Protein AF-A0A946MP27-F1 (afdb_monomer_lite)

Foldseek 3Di:
DDDDDDPVVVVVVVVLVVLQPAAEEEEAAQQPDCPDCVSQDCDADVVSVVVVVVSVVVNRDHYHYYYCSNVVHHDVVVVVVVVVDDHPYYHYDDDPVCVVVSVVD

Secondary structure (DSSP, 8-state):
------HHHHHHHHHHHHHHH-EEEEEEPPPSS--SGGGS-SS--HHHHH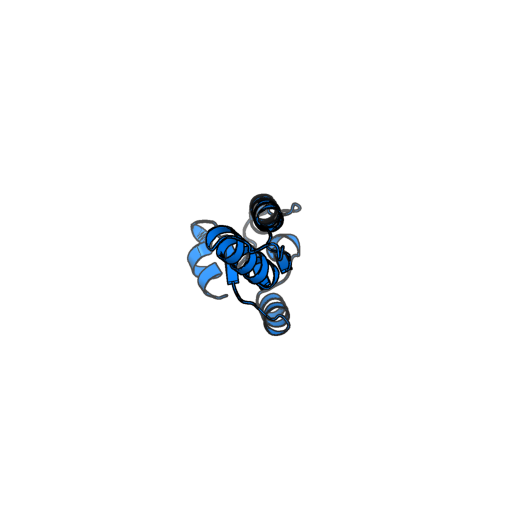HHHHHHHTT--EEEEEEHHHHT--HHHHHHHHTTS--SEEEE---GGGHHHHTT-

Radius of gyration: 18.0 Å; chains: 1; bounding box: 47×26×55 Å

Sequence (105 aa):
MPNVKSRYEYHSLIVERQNSYMNVVLINPPPHHVLEIHDRPEYPHLGLAYIAAYLRESGIKNISVIDAKFEGVGLAVLEKRLSKQKIDVIGITAMTHEVSQAQKI

Structure (mmCIF, N/CA/C/O backbone):
data_AF-A0A946MP27-F1
#
_entry.id   AF-A0A946MP27-F1
#
loop_
_atom_site.group_PDB
_atom_site.id
_atom_site.type_symbol
_atom_site.label_atom_id
_atom_site.label_alt_id
_atom_site.label_comp_id
_atom_site.label_asym_id
_atom_site.label_entity_id
_atom_site.label_seq_id
_atom_site.pdbx_PDB_ins_code
_atom_site.Cartn_x
_atom_site.Cartn_y
_atom_site.Cartn_z
_atom_site.occupancy
_atom_site.B_iso_or_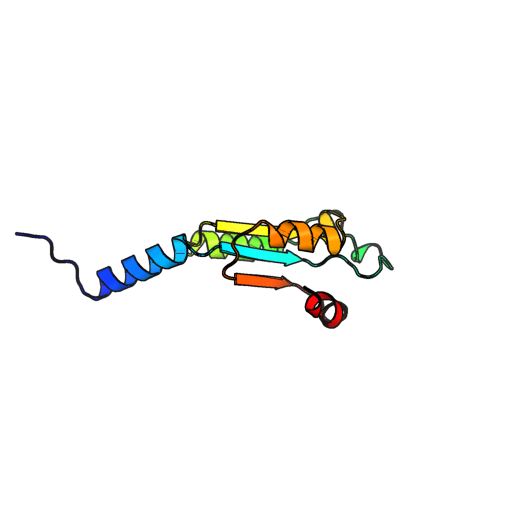equiv
_atom_site.auth_seq_id
_atom_site.auth_comp_id
_atom_site.auth_asym_id
_atom_site.auth_atom_id
_atom_site.pdbx_PDB_model_num
ATOM 1 N N . MET A 1 1 ? -28.629 5.523 38.212 1.00 47.44 1 MET A N 1
ATOM 2 C CA . MET A 1 1 ? -29.259 5.814 36.903 1.00 47.44 1 MET A CA 1
ATOM 3 C C . MET A 1 1 ? -28.414 5.147 35.830 1.00 47.44 1 MET A C 1
ATOM 5 O O . MET A 1 1 ? -27.200 5.315 35.901 1.00 47.44 1 MET A O 1
ATOM 9 N N . PRO A 1 2 ? -28.972 4.341 34.910 1.00 58.53 2 PRO A N 1
ATOM 10 C CA . PRO A 1 2 ? -28.171 3.766 33.836 1.00 58.53 2 PRO A CA 1
ATOM 11 C C . PRO A 1 2 ? -27.711 4.886 32.894 1.00 58.53 2 PRO A C 1
ATOM 13 O O . PRO A 1 2 ? -28.494 5.755 32.518 1.00 58.53 2 PRO A O 1
ATOM 16 N N . ASN A 1 3 ? -26.423 4.879 32.564 1.00 63.62 3 ASN A N 1
ATOM 17 C CA . ASN A 1 3 ? -25.793 5.859 31.688 1.00 63.62 3 ASN A CA 1
ATOM 18 C C . ASN A 1 3 ? -26.199 5.562 30.231 1.00 63.62 3 ASN A C 1
ATOM 20 O O . ASN A 1 3 ? -25.598 4.705 29.581 1.00 63.62 3 ASN A O 1
ATOM 24 N N . VAL A 1 4 ? -27.279 6.186 29.751 1.00 71.69 4 VAL A N 1
ATOM 25 C CA . VAL A 1 4 ? -27.774 6.007 28.377 1.00 71.69 4 VAL A CA 1
ATOM 26 C C . VAL A 1 4 ? -26.966 6.914 27.453 1.00 71.69 4 VAL A C 1
ATOM 28 O O . VAL A 1 4 ? -27.129 8.131 27.480 1.00 71.69 4 VAL A O 1
ATOM 31 N N . LYS A 1 5 ? -26.084 6.314 26.647 1.00 75.69 5 LYS A N 1
ATOM 32 C CA . LYS A 1 5 ? -25.311 7.038 25.630 1.00 75.69 5 LYS A CA 1
ATOM 33 C C . LYS A 1 5 ? -26.229 7.626 24.557 1.00 75.69 5 LYS A C 1
ATOM 35 O O . LYS A 1 5 ? -27.269 7.054 24.225 1.00 75.69 5 LYS A O 1
ATOM 40 N N . SER A 1 6 ? -25.847 8.766 23.994 1.00 85.44 6 SER A N 1
ATOM 41 C CA . SER A 1 6 ? -26.612 9.412 22.926 1.00 85.44 6 SER A CA 1
ATOM 42 C C . SER A 1 6 ? -26.508 8.637 21.605 1.00 85.44 6 SER A C 1
ATOM 44 O O . SER A 1 6 ? -25.553 7.898 21.360 1.00 85.44 6 SER A O 1
ATOM 46 N N . ARG A 1 7 ? -27.466 8.846 20.693 1.00 77.38 7 ARG A N 1
ATOM 47 C CA . ARG A 1 7 ? -27.443 8.256 19.341 1.00 77.38 7 ARG A CA 1
ATOM 48 C C . ARG A 1 7 ? -26.149 8.575 18.573 1.00 77.38 7 ARG A C 1
ATOM 50 O O . ARG A 1 7 ? -25.679 7.727 17.819 1.00 77.38 7 ARG A O 1
ATOM 57 N N . TYR A 1 8 ? -25.576 9.762 18.779 1.00 76.06 8 TYR A N 1
ATOM 58 C CA . TYR A 1 8 ? -24.306 10.164 18.170 1.00 76.06 8 TYR A CA 1
ATOM 59 C C . TYR A 1 8 ? -23.134 9.348 18.711 1.00 76.06 8 TYR A C 1
ATOM 61 O O . TYR A 1 8 ? -22.345 8.831 17.930 1.00 76.06 8 TYR A O 1
ATOM 69 N N . GLU A 1 9 ? -23.068 9.147 20.028 1.00 79.25 9 GLU A N 1
ATOM 70 C CA . GLU A 1 9 ? -22.026 8.317 20.640 1.00 79.25 9 GLU A CA 1
ATOM 71 C C . GLU A 1 9 ? -22.101 6.865 20.159 1.00 79.25 9 GLU A C 1
ATOM 73 O O . GLU A 1 9 ? -21.071 6.255 19.883 1.00 79.25 9 GLU A O 1
ATOM 78 N N . TYR A 1 10 ? -23.306 6.306 20.000 1.00 77.31 10 TYR A N 1
ATOM 79 C CA . TYR A 1 10 ? -23.464 4.970 19.421 1.00 77.31 10 TYR A CA 1
ATOM 80 C C . TYR A 1 10 ? -22.991 4.900 17.967 1.00 77.31 10 TYR A C 1
ATOM 82 O O . TYR A 1 10 ? -22.332 3.931 17.597 1.00 77.31 10 TYR A O 1
ATOM 90 N N . HIS A 1 11 ? -23.305 5.906 17.148 1.00 72.44 11 HIS A N 1
ATOM 91 C CA . HIS A 1 11 ? -22.853 5.948 15.759 1.00 72.44 11 HIS A CA 1
ATOM 92 C C . HIS A 1 11 ? -21.323 6.011 15.668 1.00 72.44 11 HIS A C 1
ATOM 94 O O . HIS A 1 11 ? -20.735 5.193 14.963 1.00 72.44 11 HIS A O 1
ATOM 100 N N . SER A 1 12 ? -20.677 6.886 16.447 1.00 73.12 12 SER A N 1
ATOM 101 C CA . SER A 1 12 ? -19.212 6.977 16.502 1.00 73.12 12 SER A CA 1
ATOM 102 C C . SER A 1 12 ? -18.572 5.658 16.938 1.00 73.12 12 SER A C 1
ATOM 104 O O . SER A 1 12 ? -17.659 5.179 16.275 1.00 73.12 12 SER A O 1
ATOM 106 N N . LEU A 1 13 ? -19.110 4.997 17.970 1.00 73.19 13 LEU A N 1
ATOM 107 C CA . LEU A 1 13 ? -18.610 3.695 18.432 1.00 73.19 13 LEU A CA 1
ATOM 108 C C . LEU A 1 13 ? -18.761 2.582 17.383 1.00 73.19 13 LEU A C 1
ATOM 110 O O . LEU A 1 13 ? -17.923 1.683 17.315 1.00 73.19 13 LEU A O 1
ATOM 114 N N . ILE A 1 14 ? -19.832 2.601 16.582 1.00 71.69 14 ILE A N 1
ATOM 115 C CA . ILE A 1 14 ? -20.033 1.633 15.494 1.00 71.69 14 ILE A CA 1
ATOM 116 C C . ILE A 1 14 ? -19.018 1.878 14.376 1.00 71.69 14 ILE A C 1
ATOM 118 O O . ILE A 1 14 ? -18.414 0.917 13.905 1.00 71.69 14 ILE A O 1
ATOM 122 N N . VAL A 1 15 ? -18.804 3.135 13.981 1.00 69.12 15 VAL A N 1
ATOM 123 C CA . VAL A 1 15 ? -17.826 3.510 12.948 1.00 69.12 15 VAL A CA 1
ATOM 124 C C . VAL A 1 15 ? -16.404 3.175 13.399 1.00 69.12 15 VAL A C 1
ATOM 126 O O . VAL A 1 15 ? -15.676 2.512 12.666 1.00 69.12 15 VAL A O 1
ATOM 129 N N . GLU A 1 16 ? -16.029 3.519 14.632 1.00 68.81 16 GLU A N 1
ATOM 130 C CA . GLU A 1 16 ? -14.739 3.142 15.225 1.00 68.81 16 GLU A CA 1
ATOM 131 C C . GLU A 1 16 ? -14.546 1.621 15.248 1.00 68.81 16 GLU A C 1
ATOM 133 O O . GLU A 1 16 ? -13.482 1.113 14.882 1.00 68.81 16 GLU A O 1
ATOM 138 N N . ARG A 1 17 ? -15.587 0.867 15.633 1.00 64.94 17 ARG A N 1
ATOM 139 C CA . ARG A 1 17 ? -15.542 -0.598 15.583 1.00 64.94 17 ARG A CA 1
ATOM 140 C C . ARG A 1 17 ? -15.362 -1.101 14.158 1.00 64.94 17 ARG A C 1
ATOM 142 O O . ARG A 1 17 ? -14.499 -1.949 13.958 1.00 64.94 17 ARG A O 1
ATOM 149 N N . GLN A 1 18 ? -16.120 -0.604 13.182 1.00 62.53 18 GLN A N 1
ATOM 150 C CA . GLN A 1 18 ? -15.995 -1.047 11.789 1.00 62.53 18 GLN A CA 1
ATOM 151 C C . GLN A 1 18 ? -14.620 -0.725 11.198 1.00 62.53 18 GLN A C 1
ATOM 153 O O . GLN A 1 18 ? -14.011 -1.606 10.590 1.00 62.53 18 GLN A O 1
ATOM 158 N N . ASN A 1 19 ? -14.079 0.465 11.467 1.00 63.88 19 ASN A N 1
ATOM 159 C CA . ASN A 1 19 ? -12.721 0.838 11.067 1.00 63.88 19 ASN A CA 1
ATOM 160 C C . ASN A 1 19 ? -11.671 -0.116 11.648 1.00 63.88 19 ASN A C 1
ATOM 162 O O . ASN A 1 19 ? -10.719 -0.475 10.959 1.00 63.88 19 ASN A O 1
ATOM 166 N N . SER A 1 20 ? -11.871 -0.608 12.876 1.00 67.12 20 SER A N 1
ATOM 167 C CA . SER A 1 20 ? -10.938 -1.552 13.502 1.00 67.12 20 SER A CA 1
ATOM 168 C C . SER A 1 20 ? -10.879 -2.935 12.833 1.00 67.12 20 SER A C 1
ATOM 170 O O . SER A 1 20 ? -9.888 -3.640 13.025 1.00 67.12 20 SER A O 1
ATOM 172 N N . TYR A 1 21 ? -11.900 -3.323 12.055 1.00 80.62 21 TYR A N 1
ATOM 173 C CA . TYR A 1 21 ? -11.989 -4.640 11.407 1.00 80.62 21 TYR A CA 1
ATOM 174 C C . TYR A 1 21 ? -11.614 -4.645 9.919 1.00 80.62 21 TYR A C 1
ATOM 176 O O . TYR A 1 21 ? -11.469 -5.734 9.357 1.00 80.62 21 TYR A O 1
ATOM 184 N N . MET A 1 22 ? -11.461 -3.476 9.287 1.00 91.00 22 MET A N 1
ATOM 185 C CA . MET A 1 22 ? -11.060 -3.381 7.882 1.00 91.00 22 MET A CA 1
ATOM 186 C C . MET A 1 22 ? -9.606 -3.808 7.687 1.00 91.00 22 MET A C 1
ATOM 188 O O . MET A 1 22 ? -8.704 -3.319 8.367 1.00 91.00 22 MET A O 1
ATOM 192 N N . ASN A 1 23 ? -9.393 -4.695 6.718 1.00 94.75 23 ASN A N 1
ATOM 193 C CA . ASN A 1 23 ? -8.089 -5.181 6.294 1.00 94.75 23 ASN A CA 1
ATOM 194 C C . ASN A 1 23 ? -7.698 -4.464 5.000 1.00 94.75 23 ASN A C 1
ATOM 196 O O . ASN A 1 23 ? -8.266 -4.717 3.934 1.00 94.75 23 ASN A O 1
ATOM 200 N N . VAL A 1 24 ? -6.746 -3.544 5.115 1.00 97.38 24 VAL A N 1
ATOM 201 C CA . VAL A 1 24 ? -6.288 -2.686 4.021 1.00 97.38 24 VAL A CA 1
ATOM 202 C C . VAL A 1 24 ? -4.917 -3.150 3.550 1.00 97.38 24 VAL A C 1
ATOM 204 O O . VAL A 1 24 ? -4.019 -3.377 4.363 1.00 9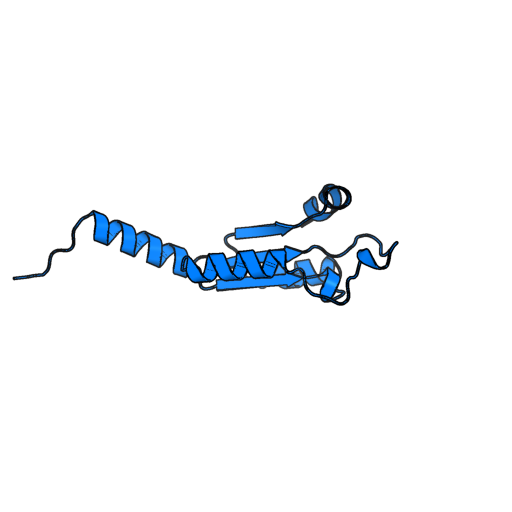7.38 24 VAL A O 1
ATOM 207 N N . VAL A 1 25 ? -4.730 -3.236 2.236 1.00 97.94 25 VAL A N 1
ATOM 208 C CA . VAL A 1 25 ? -3.421 -3.482 1.623 1.00 97.94 25 VAL A CA 1
ATOM 209 C C . VAL A 1 25 ? -3.070 -2.317 0.709 1.00 97.94 25 VAL A C 1
ATOM 211 O O . VAL A 1 25 ? -3.843 -1.967 -0.178 1.00 97.94 25 VAL A O 1
ATOM 214 N N . LEU A 1 26 ? -1.908 -1.706 0.927 1.00 98.31 26 LEU A N 1
ATOM 215 C CA . LEU A 1 26 ? -1.371 -0.630 0.095 1.00 98.31 26 LEU A CA 1
ATOM 216 C C . LEU A 1 26 ? -0.179 -1.151 -0.710 1.00 98.31 26 LEU A C 1
ATOM 218 O O . LEU A 1 26 ? 0.734 -1.740 -0.133 1.00 98.31 26 LEU A O 1
ATOM 222 N N . ILE A 1 27 ? -0.181 -0.946 -2.025 1.00 97.69 27 ILE A N 1
AT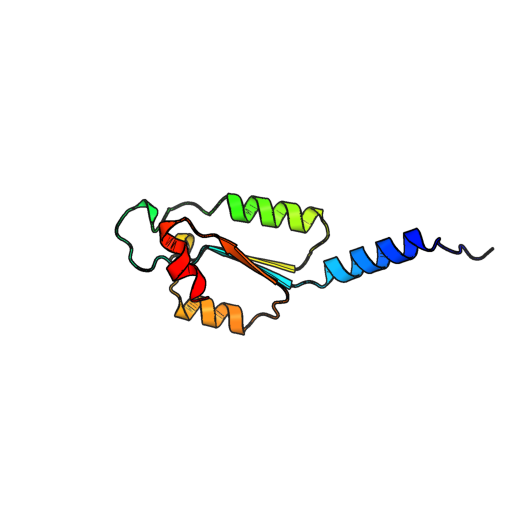OM 223 C CA . ILE A 1 27 ? 0.732 -1.624 -2.949 1.00 97.69 27 ILE A CA 1
ATOM 224 C C . ILE A 1 27 ? 1.446 -0.614 -3.846 1.00 97.69 27 ILE A C 1
ATOM 226 O O . ILE A 1 27 ? 0.794 0.181 -4.521 1.00 97.69 27 ILE A O 1
ATOM 230 N N . ASN A 1 28 ? 2.776 -0.700 -3.900 1.00 95.94 28 ASN A N 1
ATOM 231 C CA . ASN A 1 28 ? 3.579 -0.216 -5.025 1.00 95.94 28 ASN A CA 1
ATOM 232 C C . ASN A 1 28 ? 3.872 -1.429 -5.926 1.00 95.94 28 ASN A C 1
ATOM 234 O O . ASN A 1 28 ? 4.604 -2.322 -5.487 1.00 95.94 28 ASN A O 1
ATOM 238 N N . PRO A 1 29 ? 3.261 -1.527 -7.121 1.00 94.62 29 PRO A N 1
ATOM 239 C CA . PRO A 1 29 ? 3.384 -2.677 -8.016 1.00 94.62 29 PRO A CA 1
ATOM 240 C C . PRO A 1 29 ? 4.835 -2.980 -8.409 1.00 94.62 29 PRO A C 1
ATOM 242 O O . PRO A 1 29 ? 5.654 -2.063 -8.436 1.00 94.62 29 PRO A O 1
ATOM 245 N N . PRO A 1 30 ? 5.170 -4.233 -8.774 1.00 91.31 30 PRO A N 1
ATOM 246 C CA . PRO A 1 30 ? 6.474 -4.535 -9.367 1.00 91.31 30 PRO A CA 1
ATOM 247 C C . PRO A 1 30 ? 6.689 -3.706 -10.639 1.00 91.31 30 PRO A C 1
ATOM 249 O O . PRO A 1 30 ? 5.701 -3.362 -11.279 1.00 91.31 30 PRO A O 1
ATOM 252 N N . PRO A 1 31 ? 7.923 -3.434 -11.081 1.00 82.50 31 PRO A N 1
ATOM 253 C CA . PRO A 1 31 ? 8.157 -2.856 -12.404 1.00 82.50 31 PRO A CA 1
ATOM 254 C C . PRO A 1 31 ? 7.945 -3.916 -13.504 1.00 82.50 31 PRO A C 1
ATOM 256 O O . PRO A 1 31 ? 8.243 -5.094 -13.297 1.00 82.50 31 PRO A O 1
ATOM 259 N N . HIS A 1 32 ? 7.410 -3.536 -14.673 1.00 72.38 32 HIS A N 1
ATOM 260 C CA . HIS A 1 32 ? 7.216 -4.474 -15.800 1.00 72.38 32 HIS A CA 1
ATOM 261 C C . HIS A 1 32 ? 8.554 -4.837 -16.450 1.00 72.38 32 HIS A C 1
ATOM 263 O O . HIS A 1 32 ? 8.799 -5.981 -16.829 1.00 72.38 32 HIS A O 1
ATOM 269 N N . HIS A 1 33 ? 9.417 -3.830 -16.554 1.00 67.50 33 HIS A N 1
ATOM 270 C CA . HIS A 1 33 ? 10.797 -3.903 -16.998 1.00 67.50 33 HIS A CA 1
ATOM 271 C C . HIS A 1 33 ? 11.601 -2.957 -16.106 1.00 67.50 33 HIS A C 1
ATOM 273 O O . HIS A 1 33 ? 11.105 -1.890 -15.763 1.00 67.50 33 HIS A O 1
ATOM 279 N N . VAL A 1 34 ? 12.816 -3.349 -15.726 1.00 62.06 34 VAL A N 1
ATOM 280 C CA . VAL A 1 34 ? 13.777 -2.422 -15.113 1.00 62.06 34 VAL A CA 1
ATOM 281 C C . VAL A 1 34 ? 14.576 -1.835 -16.267 1.00 62.06 34 VAL A C 1
ATOM 283 O O . VAL A 1 34 ? 15.491 -2.484 -16.774 1.00 62.06 34 VAL A O 1
ATOM 286 N N . LEU A 1 35 ? 14.152 -0.676 -16.755 1.00 61.12 35 LEU A N 1
ATOM 287 C CA . LEU A 1 35 ? 14.822 0.055 -17.828 1.00 61.12 35 LEU A CA 1
ATOM 288 C C . LEU A 1 35 ? 15.771 1.102 -17.244 1.00 61.12 35 LEU A C 1
ATOM 290 O O . LEU A 1 35 ? 16.842 1.339 -17.800 1.00 61.12 35 LEU A O 1
ATOM 294 N N . GLU A 1 36 ? 15.412 1.669 -16.094 1.00 60.34 36 GLU A N 1
ATOM 295 C CA . GLU A 1 36 ? 16.176 2.700 -15.406 1.00 60.34 36 GLU A CA 1
ATOM 296 C C . GLU A 1 36 ? 16.370 2.376 -13.920 1.00 60.34 36 GLU A C 1
ATOM 298 O O . GLU A 1 36 ? 15.618 1.619 -13.303 1.00 60.34 36 GLU A O 1
ATOM 303 N N . ILE A 1 37 ? 17.378 3.005 -13.306 1.00 61.16 37 ILE A N 1
ATOM 304 C CA . ILE A 1 37 ? 17.661 2.881 -11.864 1.00 61.16 37 ILE A CA 1
ATOM 305 C C . ILE A 1 37 ? 16.461 3.283 -10.988 1.00 61.16 37 ILE A C 1
ATOM 307 O O . ILE A 1 37 ? 16.347 2.853 -9.843 1.00 61.16 37 ILE A O 1
ATOM 311 N N . HIS A 1 38 ? 15.556 4.100 -11.529 1.00 65.44 38 HIS A N 1
ATOM 312 C CA . HIS A 1 38 ? 14.363 4.585 -10.844 1.00 65.44 38 HIS A CA 1
ATOM 313 C C . HIS A 1 38 ? 13.219 3.562 -10.807 1.00 65.44 38 HIS A C 1
ATOM 315 O O . HIS A 1 38 ? 12.330 3.695 -9.969 1.00 65.44 38 HIS A O 1
ATOM 321 N N . ASP A 1 39 ? 13.270 2.509 -11.628 1.00 63.97 39 ASP A N 1
ATOM 322 C CA . ASP A 1 39 ? 12.271 1.429 -11.623 1.00 63.97 39 ASP A CA 1
ATOM 323 C C . ASP A 1 39 ? 12.441 0.491 -10.418 1.00 63.97 39 ASP A C 1
ATOM 325 O O . ASP A 1 39 ? 11.540 -0.277 -10.068 1.00 63.97 39 ASP A O 1
ATOM 329 N N . ARG A 1 40 ? 13.606 0.557 -9.762 1.00 72.06 40 ARG A N 1
ATOM 330 C CA . ARG A 1 40 ? 13.938 -0.205 -8.559 1.00 72.06 40 ARG A CA 1
ATOM 331 C C . ARG A 1 40 ? 14.712 0.671 -7.566 1.00 72.06 40 ARG A C 1
ATOM 333 O O . ARG A 1 40 ? 15.916 0.481 -7.391 1.00 72.06 40 ARG A O 1
ATOM 340 N N . PRO A 1 41 ? 14.044 1.637 -6.917 1.00 78.44 41 PRO A N 1
ATOM 341 C CA . PRO A 1 41 ? 14.705 2.471 -5.929 1.00 78.44 41 PRO A CA 1
ATOM 342 C C . PRO A 1 41 ? 15.197 1.618 -4.751 1.00 78.44 41 PRO A C 1
ATOM 344 O O . PRO A 1 41 ? 14.497 0.723 -4.281 1.00 78.44 41 PRO A O 1
ATOM 347 N N . GLU A 1 42 ? 16.380 1.938 -4.223 1.00 83.94 42 GLU A N 1
ATOM 348 C CA . GLU A 1 42 ? 16.931 1.330 -2.996 1.00 83.94 42 GLU A CA 1
ATOM 349 C C . GLU A 1 42 ? 16.329 1.934 -1.714 1.00 83.94 42 GLU A C 1
ATOM 351 O O . GLU A 1 42 ? 16.886 1.823 -0.623 1.00 83.94 42 GLU A O 1
ATOM 356 N N . TYR A 1 43 ? 15.183 2.599 -1.833 1.00 89.44 43 TYR A N 1
ATOM 357 C CA . TYR A 1 43 ? 14.459 3.216 -0.734 1.00 89.44 43 TYR A CA 1
ATOM 358 C C . TYR A 1 43 ? 12.960 2.913 -0.849 1.00 89.44 43 TYR A C 1
ATOM 360 O O . TYR A 1 43 ? 12.438 2.784 -1.959 1.00 89.44 43 TYR A O 1
ATOM 368 N N . PRO A 1 44 ? 12.251 2.810 0.286 1.00 91.69 44 PRO A N 1
ATOM 369 C CA . PRO A 1 44 ? 10.825 2.523 0.293 1.00 91.69 44 PRO A CA 1
ATOM 370 C C . PRO A 1 44 ? 9.996 3.716 -0.198 1.00 91.69 44 PRO A C 1
ATOM 372 O O . PRO A 1 44 ? 10.380 4.882 -0.058 1.00 91.69 44 PRO A O 1
ATOM 375 N N . HIS A 1 45 ? 8.799 3.435 -0.704 1.00 93.62 45 HIS A N 1
ATOM 376 C CA . HIS A 1 45 ? 7.861 4.439 -1.186 1.00 93.62 45 HIS A CA 1
ATOM 377 C C . HIS A 1 45 ? 7.229 5.226 -0.025 1.00 93.62 45 HIS A C 1
ATOM 379 O O . HIS A 1 45 ? 6.188 4.858 0.527 1.00 93.62 45 HIS A O 1
ATOM 385 N N . LEU A 1 46 ? 7.826 6.372 0.313 1.00 95.12 46 LEU A N 1
ATOM 386 C CA . LEU A 1 46 ? 7.422 7.218 1.443 1.00 95.12 46 LEU A CA 1
ATOM 387 C C . LEU A 1 46 ? 5.926 7.585 1.434 1.00 95.12 46 LEU A C 1
ATOM 389 O O . LEU A 1 46 ? 5.288 7.582 2.484 1.00 95.12 46 LEU A O 1
ATOM 393 N N . GLY A 1 47 ? 5.331 7.817 0.259 1.00 95.94 47 GLY A N 1
ATOM 394 C CA . GLY A 1 47 ? 3.894 8.098 0.142 1.00 95.94 47 GLY A CA 1
ATOM 395 C C . GLY A 1 47 ? 2.995 6.984 0.702 1.00 95.94 47 GLY A C 1
ATOM 396 O O . GLY A 1 47 ? 1.976 7.278 1.325 1.00 95.94 47 GLY A O 1
ATOM 397 N N . LEU A 1 48 ? 3.399 5.712 0.573 1.00 96.94 48 LEU A N 1
ATOM 398 C CA . LEU A 1 48 ? 2.649 4.594 1.154 1.00 96.94 48 LEU A CA 1
ATOM 399 C C . LEU A 1 48 ? 2.752 4.602 2.680 1.00 96.94 48 LEU A C 1
ATOM 401 O O . LEU A 1 48 ? 1.766 4.327 3.362 1.00 96.94 48 LEU A O 1
ATOM 405 N N . ALA A 1 49 ? 3.921 4.959 3.221 1.00 96.25 49 ALA A N 1
ATOM 406 C CA . ALA A 1 49 ? 4.117 5.088 4.660 1.00 96.25 49 ALA A CA 1
ATOM 407 C C . ALA A 1 49 ? 3.255 6.213 5.254 1.00 96.25 49 ALA A C 1
ATOM 409 O O . ALA A 1 49 ? 2.645 6.006 6.302 1.00 96.25 49 ALA A O 1
ATOM 410 N N . TYR A 1 50 ? 3.141 7.357 4.567 1.00 98.00 50 TYR A N 1
ATOM 411 C CA . TYR A 1 50 ? 2.256 8.453 4.980 1.00 98.00 50 TYR A CA 1
ATOM 412 C C . TYR A 1 50 ? 0.789 8.020 5.034 1.00 98.00 50 TYR A C 1
ATOM 414 O O . TYR A 1 50 ? 0.134 8.225 6.056 1.00 98.00 50 TYR A O 1
ATOM 422 N N . ILE A 1 51 ? 0.279 7.373 3.980 1.00 97.81 51 ILE A N 1
ATOM 423 C CA . ILE A 1 51 ? -1.109 6.888 3.978 1.00 97.81 51 ILE A CA 1
ATOM 424 C C . ILE A 1 51 ? -1.312 5.830 5.064 1.00 97.81 51 ILE A C 1
ATOM 426 O O . ILE A 1 51 ? -2.278 5.912 5.818 1.00 97.81 51 ILE A O 1
ATOM 430 N N . ALA A 1 52 ? -0.391 4.876 5.216 1.00 97.25 52 ALA A N 1
ATOM 431 C CA . ALA A 1 52 ? -0.491 3.870 6.268 1.00 97.25 52 ALA A CA 1
ATOM 432 C C . ALA A 1 52 ? -0.515 4.497 7.673 1.00 97.25 52 ALA A C 1
ATOM 434 O O . ALA A 1 52 ? -1.306 4.072 8.512 1.00 97.25 52 ALA A O 1
ATOM 435 N N . ALA A 1 53 ? 0.323 5.502 7.942 1.00 96.69 53 ALA A N 1
ATOM 436 C CA . ALA A 1 53 ? 0.333 6.213 9.219 1.00 96.69 53 ALA A CA 1
ATOM 437 C C . ALA A 1 53 ? -0.998 6.934 9.475 1.00 96.69 53 ALA A C 1
ATOM 439 O O . ALA A 1 53 ? -1.589 6.758 10.539 1.00 96.69 53 ALA A O 1
ATOM 440 N N . TYR A 1 54 ? -1.510 7.654 8.475 1.00 96.69 54 TYR A N 1
ATOM 441 C CA . TYR A 1 54 ? -2.786 8.359 8.572 1.00 96.69 54 TYR A CA 1
ATOM 442 C C . TYR A 1 54 ? -3.974 7.410 8.810 1.00 96.69 54 TYR A C 1
ATOM 444 O O . TYR A 1 54 ? -4.820 7.664 9.668 1.00 96.69 54 TYR A O 1
ATOM 452 N N . LEU A 1 55 ? -4.033 6.279 8.097 1.00 94.50 55 LEU A N 1
ATOM 453 C CA . LEU A 1 55 ? -5.090 5.280 8.289 1.00 94.50 55 LEU A CA 1
ATOM 454 C C . LEU A 1 55 ? -5.027 4.643 9.687 1.00 94.50 55 LEU A C 1
ATOM 456 O O . LEU A 1 55 ? -6.075 4.399 10.289 1.00 94.50 55 LEU A O 1
ATOM 460 N N . ARG A 1 56 ? -3.819 4.423 10.228 1.00 93.25 56 ARG A N 1
ATOM 461 C CA . ARG A 1 56 ? -3.637 3.951 11.612 1.00 93.25 56 ARG A CA 1
ATOM 462 C C . ARG A 1 56 ? -4.158 4.957 12.626 1.00 93.25 56 ARG A C 1
ATOM 464 O O . ARG A 1 56 ? -4.892 4.569 13.531 1.00 93.25 56 ARG A O 1
ATOM 471 N N . GLU A 1 57 ? -3.808 6.231 12.465 1.00 92.31 57 GLU A N 1
ATOM 472 C CA . GLU A 1 57 ? -4.301 7.316 13.322 1.00 92.31 57 GLU A CA 1
ATOM 473 C C . GLU A 1 57 ? -5.832 7.446 13.245 1.00 92.31 57 GLU A C 1
ATOM 475 O O . GLU A 1 57 ? -6.493 7.661 14.257 1.00 92.31 57 GLU A O 1
ATOM 480 N N . SER A 1 58 ? -6.407 7.184 12.068 1.00 90.06 58 SER A N 1
ATOM 481 C CA . SER A 1 58 ? -7.857 7.175 11.818 1.00 90.06 58 SER A CA 1
ATOM 482 C C . SER A 1 58 ? -8.584 5.921 12.344 1.00 90.06 58 SER A C 1
ATOM 484 O O . SER A 1 58 ? -9.786 5.751 12.123 1.00 90.06 58 SER A O 1
ATOM 486 N N . GLY A 1 59 ? -7.874 5.020 13.033 1.00 88.94 59 GLY A N 1
ATOM 487 C CA . GLY A 1 59 ? -8.447 3.857 13.714 1.00 88.94 59 GLY A CA 1
ATOM 488 C C . GLY A 1 59 ? -8.448 2.547 12.920 1.00 88.94 59 GLY A C 1
ATOM 489 O O . GLY A 1 59 ? -8.932 1.537 13.441 1.00 88.94 59 GLY A O 1
ATOM 490 N N . ILE A 1 60 ? -7.888 2.512 11.706 1.00 92.88 60 ILE A N 1
ATOM 491 C CA . ILE A 1 60 ? -7.718 1.264 10.950 1.00 92.88 60 ILE A CA 1
ATOM 492 C C . ILE A 1 60 ? -6.487 0.525 11.473 1.00 92.88 60 ILE A C 1
ATOM 494 O O . ILE A 1 60 ? -5.362 1.013 11.398 1.00 92.88 60 ILE A O 1
ATOM 498 N N . LYS A 1 61 ? -6.690 -0.680 12.009 1.00 88.38 61 LYS A N 1
ATOM 499 C CA . LYS A 1 61 ? -5.618 -1.435 12.681 1.00 88.38 61 LYS A CA 1
ATOM 500 C C . LYS A 1 61 ? -4.893 -2.414 11.763 1.00 88.38 61 LYS A C 1
ATOM 502 O O . LYS A 1 61 ? -3.683 -2.589 11.893 1.00 88.38 61 LYS A O 1
ATOM 507 N N . ASN A 1 62 ? -5.611 -3.027 10.826 1.00 93.94 62 ASN A N 1
ATOM 508 C CA . ASN A 1 62 ? -5.072 -4.083 9.974 1.00 93.94 62 ASN A CA 1
ATOM 509 C C . ASN A 1 62 ? -4.651 -3.500 8.624 1.00 93.94 62 ASN A C 1
ATOM 511 O O . ASN A 1 62 ? -5.413 -3.518 7.662 1.00 93.94 62 ASN A O 1
ATOM 515 N N . ILE A 1 63 ? -3.434 -2.956 8.564 1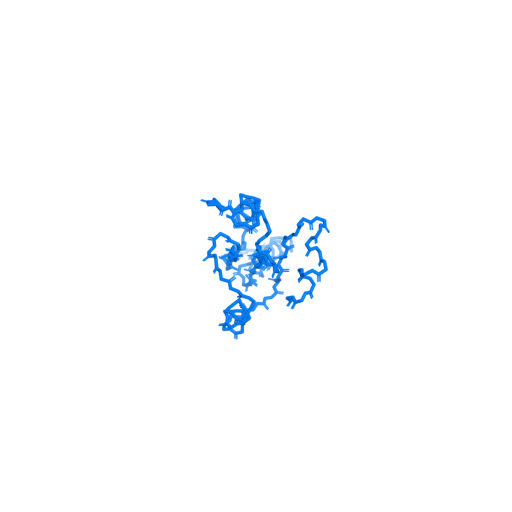.00 96.00 63 ILE A N 1
ATOM 516 C CA . ILE A 1 63 ? -2.872 -2.360 7.345 1.00 96.00 63 ILE A CA 1
ATOM 517 C C . ILE A 1 63 ? -1.576 -3.077 6.977 1.00 96.00 63 ILE A C 1
ATOM 519 O O . ILE A 1 63 ? -0.625 -3.091 7.763 1.00 96.00 63 ILE A O 1
ATOM 523 N N . SER A 1 64 ? -1.525 -3.620 5.763 1.00 96.19 64 SER A N 1
ATOM 524 C CA . SER A 1 64 ? -0.318 -4.151 5.131 1.00 96.19 64 SER A CA 1
ATOM 525 C C . SER A 1 64 ? 0.177 -3.179 4.060 1.00 96.19 64 SER A C 1
ATOM 527 O O . SER A 1 64 ? -0.619 -2.589 3.333 1.00 96.19 64 SER A O 1
ATOM 529 N N . VAL A 1 65 ? 1.493 -3.011 3.964 1.00 97.31 65 VAL A N 1
ATOM 530 C CA . VAL A 1 65 ? 2.143 -2.282 2.870 1.00 97.31 65 VAL A CA 1
ATOM 531 C C . VAL A 1 65 ? 3.029 -3.274 2.131 1.00 97.31 65 VAL A C 1
ATOM 533 O O . VAL A 1 65 ? 3.810 -3.975 2.773 1.00 97.31 65 VAL A O 1
ATOM 536 N N . ILE A 1 66 ? 2.891 -3.342 0.810 1.00 96.69 66 ILE A N 1
ATOM 537 C CA . ILE A 1 66 ? 3.727 -4.165 -0.064 1.00 96.69 66 ILE A CA 1
ATOM 538 C C . ILE A 1 66 ? 4.384 -3.239 -1.079 1.00 96.69 66 ILE A C 1
ATOM 540 O O . ILE A 1 66 ? 3.719 -2.699 -1.963 1.00 96.69 66 ILE A O 1
ATOM 544 N N . ASP A 1 67 ? 5.693 -3.055 -0.957 1.00 95.81 67 ASP A N 1
ATOM 545 C CA . ASP A 1 67 ? 6.461 -2.257 -1.907 1.00 95.81 67 ASP A CA 1
ATOM 546 C C . ASP A 1 67 ? 7.248 -3.190 -2.820 1.00 95.81 67 ASP A C 1
ATOM 548 O O . ASP A 1 67 ? 8.402 -3.521 -2.560 1.00 95.81 67 ASP A O 1
ATOM 552 N N . ALA A 1 68 ? 6.601 -3.675 -3.880 1.00 94.19 68 ALA A N 1
ATOM 553 C CA . ALA A 1 68 ? 7.179 -4.717 -4.716 1.00 94.19 68 ALA A CA 1
ATOM 554 C C . ALA A 1 68 ? 8.408 -4.239 -5.507 1.00 94.19 68 ALA A C 1
ATOM 556 O O . ALA A 1 68 ? 9.278 -5.061 -5.804 1.00 94.19 68 ALA A O 1
ATOM 557 N N . LYS A 1 69 ? 8.523 -2.932 -5.795 1.00 91.00 69 LYS A N 1
ATOM 558 C CA . LYS A 1 69 ? 9.733 -2.358 -6.408 1.00 91.00 69 LYS A CA 1
ATOM 559 C C . LYS A 1 69 ? 10.902 -2.387 -5.433 1.00 91.00 69 LYS A C 1
ATOM 561 O O . LYS A 1 69 ? 11.950 -2.932 -5.772 1.00 91.00 69 LYS A O 1
ATOM 566 N N . PHE A 1 70 ? 10.705 -1.865 -4.221 1.00 92.25 70 PHE A N 1
ATOM 567 C CA . PHE A 1 70 ? 11.745 -1.844 -3.190 1.00 92.25 70 PHE A CA 1
ATOM 568 C C . PHE A 1 70 ? 12.145 -3.264 -2.753 1.00 92.25 70 PHE A C 1
ATOM 570 O O . PHE A 1 70 ? 13.327 -3.590 -2.670 1.00 92.25 70 PHE A O 1
ATOM 577 N N . GLU A 1 71 ? 11.168 -4.151 -2.552 1.00 92.69 71 GLU A N 1
ATOM 578 C CA . GLU A 1 71 ? 11.403 -5.553 -2.190 1.00 92.69 71 GLU A CA 1
ATOM 579 C C . GLU A 1 71 ? 11.982 -6.395 -3.341 1.00 92.69 71 GLU A C 1
ATOM 581 O O . GLU A 1 71 ? 12.486 -7.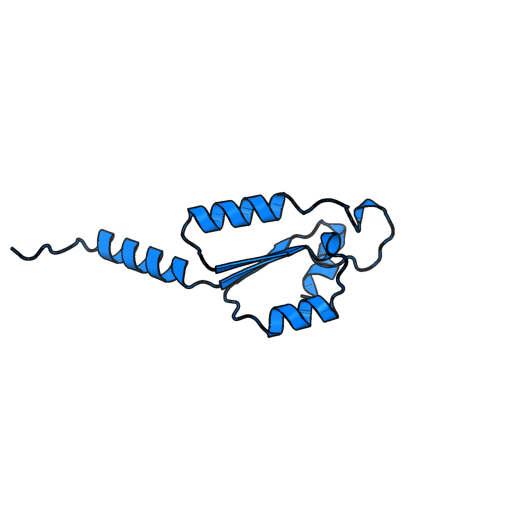496 -3.111 1.00 92.69 71 GLU A O 1
ATOM 586 N N . GLY A 1 72 ? 11.903 -5.913 -4.585 1.00 89.88 72 GLY A N 1
ATOM 587 C CA . GLY A 1 72 ? 12.359 -6.636 -5.771 1.00 89.88 72 GLY A CA 1
ATOM 588 C C . GLY A 1 72 ? 11.577 -7.925 -6.050 1.00 89.88 72 GLY A C 1
ATOM 589 O O . GLY A 1 72 ? 12.158 -8.897 -6.534 1.00 89.88 72 GLY A O 1
ATOM 590 N N . VAL A 1 73 ? 10.280 -7.963 -5.729 1.00 91.12 73 VAL A N 1
ATOM 591 C CA . VAL A 1 73 ? 9.415 -9.131 -5.975 1.00 91.12 73 VAL A CA 1
ATOM 592 C C . VAL A 1 73 ? 8.551 -8.924 -7.213 1.00 91.12 73 VAL A C 1
ATOM 594 O O . VAL A 1 73 ? 8.077 -7.825 -7.452 1.00 91.12 73 VAL A O 1
ATOM 597 N N . GLY A 1 74 ? 8.327 -9.979 -8.001 1.00 91.69 74 GLY A N 1
ATOM 598 C CA . GLY A 1 74 ? 7.502 -9.927 -9.217 1.00 91.69 74 GLY A CA 1
ATOM 599 C C . GLY A 1 74 ? 6.005 -10.173 -8.982 1.00 91.69 74 GLY A C 1
ATOM 600 O O . GLY A 1 74 ? 5.586 -10.565 -7.890 1.00 91.69 74 GLY A O 1
ATOM 601 N N . LEU A 1 75 ? 5.203 -10.015 -10.045 1.00 92.00 75 LEU A N 1
ATOM 602 C CA . LEU A 1 75 ? 3.734 -10.111 -10.005 1.00 92.00 75 LEU A CA 1
ATOM 603 C C . LEU A 1 75 ? 3.228 -11.434 -9.405 1.00 92.00 75 LEU A C 1
ATOM 605 O O . LEU A 1 75 ? 2.430 -11.407 -8.478 1.00 92.00 75 LEU A O 1
ATOM 609 N N . ALA A 1 76 ? 3.767 -12.580 -9.827 1.00 92.44 76 ALA A N 1
ATOM 610 C CA . ALA A 1 76 ? 3.341 -13.885 -9.306 1.00 92.44 76 ALA A CA 1
ATOM 611 C C . ALA A 1 76 ? 3.566 -14.040 -7.785 1.00 92.44 76 ALA A C 1
ATOM 613 O O . ALA A 1 76 ? 2.798 -14.700 -7.082 1.00 92.44 76 ALA A O 1
ATOM 614 N N . VAL A 1 77 ? 4.630 -13.429 -7.247 1.00 94.44 77 VAL A N 1
ATOM 615 C CA . VAL A 1 77 ? 4.899 -13.436 -5.800 1.00 94.44 77 VAL A CA 1
ATOM 616 C C . VAL A 1 77 ? 3.919 -12.517 -5.077 1.00 94.44 77 VAL A C 1
ATOM 618 O O . VAL A 1 77 ? 3.416 -12.893 -4.017 1.00 94.44 77 VAL A O 1
ATOM 621 N N . LEU A 1 78 ? 3.627 -11.348 -5.652 1.00 95.19 78 LEU A N 1
ATOM 622 C CA . LEU A 1 78 ? 2.620 -10.422 -5.142 1.00 95.19 78 LEU A CA 1
ATOM 623 C C . LEU A 1 78 ? 1.232 -11.087 -5.088 1.00 95.19 78 LEU A C 1
ATOM 625 O O . LEU A 1 78 ? 0.642 -11.149 -4.013 1.00 95.19 78 LEU A O 1
ATOM 629 N N . GLU A 1 79 ? 0.760 -11.689 -6.181 1.00 95.12 79 GLU A N 1
ATOM 630 C CA . GLU A 1 79 ? -0.524 -12.411 -6.257 1.00 95.12 79 GLU A CA 1
ATOM 631 C C . GLU A 1 79 ? -0.623 -13.533 -5.209 1.00 95.12 79 GLU A C 1
ATOM 633 O O . GLU A 1 79 ? -1.629 -13.696 -4.508 1.00 95.12 79 GLU A O 1
ATOM 638 N N . LYS A 1 80 ? 0.464 -14.290 -5.020 1.00 95.81 80 LYS A N 1
ATOM 639 C CA . LYS A 1 80 ? 0.537 -15.337 -3.992 1.00 95.81 80 LYS A CA 1
ATOM 640 C C . LYS A 1 80 ? 0.470 -14.782 -2.566 1.00 95.81 80 LYS A C 1
ATOM 642 O O . LYS A 1 80 ? 0.030 -15.491 -1.663 1.00 95.81 80 LYS A O 1
ATOM 647 N N . ARG A 1 81 ? 0.940 -13.556 -2.324 1.00 95.25 81 ARG A N 1
ATOM 648 C CA . ARG A 1 81 ? 0.812 -12.896 -1.015 1.00 95.25 81 ARG A CA 1
ATOM 649 C C . ARG A 1 81 ? -0.609 -12.384 -0.804 1.00 95.25 81 ARG A C 1
ATOM 651 O O . ARG A 1 81 ? -1.169 -12.649 0.256 1.00 95.25 81 ARG A O 1
ATOM 658 N N . LEU A 1 82 ? -1.194 -11.737 -1.812 1.00 95.81 82 LEU A N 1
ATOM 659 C CA . LEU A 1 82 ? -2.558 -11.206 -1.752 1.00 95.81 82 LEU A CA 1
ATOM 660 C C . LEU A 1 82 ? -3.592 -12.316 -1.526 1.00 95.81 82 LEU A C 1
ATOM 662 O O . LEU A 1 82 ? -4.443 -12.188 -0.654 1.00 95.81 82 LEU A O 1
ATOM 666 N N . SER A 1 83 ? -3.457 -13.459 -2.205 1.00 95.50 83 SER A N 1
ATOM 667 C CA . SER A 1 83 ? -4.379 -14.601 -2.047 1.00 95.50 83 SER A CA 1
ATOM 668 C C . SER A 1 83 ? -4.372 -15.255 -0.656 1.00 95.50 83 SER A C 1
ATOM 670 O O . SER A 1 83 ? -5.270 -16.031 -0.337 1.00 95.50 83 SER A O 1
ATOM 672 N N . LYS A 1 84 ? -3.380 -14.955 0.192 1.00 94.94 84 LYS A N 1
ATOM 673 C CA . LYS A 1 84 ? -3.288 -15.463 1.574 1.00 94.94 84 LYS A CA 1
ATOM 674 C C . LYS A 1 84 ? -3.867 -14.507 2.612 1.00 94.94 84 LYS A C 1
ATOM 676 O O . LYS A 1 84 ? -3.854 -14.829 3.800 1.00 94.94 84 LYS A O 1
ATOM 681 N N . GLN A 1 85 ? -4.310 -13.329 2.194 1.00 92.62 85 GLN A N 1
ATOM 682 C CA . GLN A 1 85 ? -4.810 -12.290 3.079 1.00 92.62 85 GLN A CA 1
ATOM 683 C C . GLN A 1 85 ? -6.319 -12.145 2.900 1.00 92.62 85 GLN A C 1
ATOM 685 O O . GLN A 1 85 ? -6.844 -12.240 1.794 1.00 92.62 85 GLN A O 1
ATOM 690 N N . LYS A 1 86 ? -7.029 -11.879 3.998 1.00 93.19 86 LYS A N 1
ATOM 691 C CA . LYS A 1 86 ? -8.365 -11.295 3.905 1.00 93.19 86 LYS A CA 1
ATOM 692 C C . LYS A 1 86 ? -8.177 -9.812 3.605 1.00 93.19 86 LYS A C 1
ATOM 694 O O . LYS A 1 86 ? -7.504 -9.137 4.379 1.00 93.19 86 LYS A O 1
ATOM 699 N N . ILE A 1 87 ? -8.750 -9.330 2.508 1.00 95.44 87 ILE A N 1
ATOM 700 C CA . ILE A 1 87 ? -8.605 -7.942 2.072 1.00 95.44 87 ILE A CA 1
ATOM 701 C C . ILE A 1 87 ? -9.991 -7.355 1.848 1.00 95.44 87 ILE A C 1
ATOM 703 O O . ILE A 1 87 ? -10.787 -7.919 1.102 1.00 95.44 87 ILE A O 1
ATOM 707 N N . ASP A 1 88 ? -10.260 -6.228 2.498 1.00 95.88 88 ASP A N 1
ATOM 708 C CA . ASP A 1 88 ? -11.491 -5.463 2.307 1.00 95.88 88 ASP A CA 1
ATOM 709 C C . ASP A 1 88 ? -11.245 -4.265 1.371 1.00 95.88 88 ASP A C 1
ATOM 711 O O . ASP A 1 88 ? -12.136 -3.872 0.622 1.00 95.88 88 ASP A O 1
ATOM 715 N N . VAL A 1 89 ? -10.026 -3.701 1.381 1.00 95.81 89 VAL A N 1
ATOM 716 C CA . VAL A 1 89 ? -9.627 -2.565 0.533 1.00 95.81 89 VAL A CA 1
ATOM 717 C C . VAL A 1 89 ? -8.205 -2.757 0.003 1.00 95.81 89 VAL A C 1
ATOM 719 O O . VAL A 1 89 ? -7.284 -3.044 0.772 1.00 95.81 89 VAL A O 1
ATOM 722 N N . ILE A 1 90 ? -8.014 -2.521 -1.298 1.00 96.75 90 ILE A N 1
ATOM 723 C CA . ILE A 1 90 ? -6.696 -2.419 -1.936 1.00 96.75 90 ILE A CA 1
ATOM 724 C C . ILE A 1 90 ? -6.482 -0.977 -2.398 1.00 96.75 90 ILE A C 1
ATOM 726 O O . ILE A 1 90 ? -7.308 -0.421 -3.118 1.00 96.75 90 ILE A O 1
ATOM 730 N N . GLY A 1 91 ? -5.362 -0.381 -1.996 1.00 97.00 91 GLY A N 1
ATOM 731 C CA . GLY A 1 91 ? -4.853 0.866 -2.557 1.00 97.00 91 GLY A CA 1
ATOM 732 C C . GLY A 1 91 ? -3.622 0.586 -3.410 1.00 97.00 91 GLY A C 1
ATOM 733 O O . GLY A 1 91 ? -2.676 -0.034 -2.932 1.00 97.00 91 GLY A O 1
ATOM 734 N N . ILE A 1 92 ? -3.616 1.051 -4.656 1.00 96.94 92 ILE A N 1
ATOM 735 C CA . ILE A 1 92 ? -2.491 0.872 -5.580 1.00 96.94 92 ILE A CA 1
ATOM 736 C C . ILE A 1 92 ? -1.925 2.248 -5.922 1.00 96.94 92 ILE A C 1
ATOM 738 O O . ILE A 1 92 ? -2.670 3.134 -6.335 1.00 96.94 92 ILE A O 1
ATOM 742 N N . THR A 1 93 ? -0.616 2.430 -5.743 1.00 95.44 93 THR A N 1
ATOM 743 C CA . THR A 1 93 ? 0.101 3.606 -6.251 1.00 95.44 93 THR A CA 1
ATOM 744 C C . THR A 1 93 ? 0.694 3.304 -7.622 1.00 95.44 93 THR A C 1
ATOM 746 O O . THR A 1 93 ? 1.109 2.178 -7.890 1.00 95.44 93 THR A O 1
ATOM 749 N N . ALA A 1 94 ? 0.740 4.305 -8.492 1.00 92.69 94 ALA A N 1
ATOM 750 C CA . ALA A 1 94 ? 1.358 4.209 -9.805 1.00 92.69 94 ALA A CA 1
ATOM 751 C C . ALA A 1 94 ? 1.789 5.600 -10.269 1.00 92.69 94 ALA A C 1
ATOM 753 O O . ALA A 1 94 ? 1.065 6.577 -10.065 1.00 92.69 94 ALA A O 1
ATOM 754 N N . MET A 1 95 ? 2.938 5.687 -10.934 1.00 88.38 95 MET A N 1
ATOM 755 C CA . MET A 1 95 ? 3.252 6.851 -11.760 1.00 88.38 95 MET A CA 1
ATOM 756 C C . MET A 1 95 ? 2.459 6.779 -13.068 1.00 88.38 95 MET A C 1
ATOM 758 O O . MET A 1 95 ? 2.004 5.712 -13.475 1.00 88.38 95 MET A O 1
ATOM 762 N N . THR A 1 96 ? 2.310 7.903 -13.770 1.00 89.25 96 THR A N 1
ATOM 763 C CA . THR A 1 96 ? 1.494 7.982 -14.997 1.00 89.25 96 THR A CA 1
ATOM 764 C C . THR A 1 96 ? 1.837 6.905 -16.034 1.00 89.25 96 THR A C 1
ATOM 766 O O . THR A 1 96 ? 0.936 6.323 -16.631 1.00 89.25 96 THR A O 1
ATOM 769 N N . HIS A 1 97 ? 3.123 6.593 -16.225 1.00 86.25 97 HIS A N 1
ATOM 770 C CA . HIS A 1 97 ? 3.574 5.576 -17.185 1.00 86.25 97 HIS A CA 1
ATOM 771 C C . HIS A 1 97 ? 3.347 4.125 -16.711 1.00 86.25 97 HIS A C 1
ATOM 773 O O . HIS A 1 97 ? 3.493 3.188 -17.489 1.00 86.25 97 HIS A O 1
ATOM 779 N N . GLU A 1 98 ? 2.955 3.935 -15.452 1.00 88.06 98 GLU A N 1
ATOM 780 C CA . GLU A 1 98 ? 2.802 2.634 -14.795 1.00 88.06 98 GLU A CA 1
ATOM 781 C C . GLU A 1 98 ? 1.332 2.241 -14.621 1.00 88.06 98 GLU A C 1
ATOM 783 O O . GLU A 1 98 ? 1.039 1.103 -14.261 1.00 88.06 98 GLU A O 1
ATOM 788 N N . VAL A 1 99 ? 0.387 3.148 -14.897 1.00 90.12 99 VAL A N 1
ATOM 789 C CA . VAL A 1 99 ? -1.055 2.928 -14.680 1.00 90.12 99 VAL A CA 1
ATOM 790 C C . VAL A 1 99 ? -1.557 1.671 -15.400 1.00 90.12 99 VAL A C 1
ATOM 792 O O . VAL A 1 99 ? -2.222 0.835 -14.789 1.00 90.12 99 VAL A O 1
ATOM 795 N N . SER A 1 100 ? -1.182 1.478 -16.669 1.00 88.69 100 SER A N 1
ATOM 796 C CA . SER A 1 100 ? -1.567 0.290 -17.451 1.00 88.69 100 SER A CA 1
ATOM 797 C C . SER A 1 100 ? -1.032 -1.015 -16.857 1.00 88.69 100 SER A C 1
ATOM 799 O O . SER A 1 100 ? -1.602 -2.084 -17.063 1.00 88.69 100 SER A O 1
ATOM 801 N N . GLN A 1 101 ? 0.089 -0.948 -16.139 1.00 85.69 101 GLN A N 1
ATOM 802 C CA . GLN A 1 101 ? 0.641 -2.096 -15.442 1.00 85.69 101 GLN A CA 1
ATOM 803 C C . GLN A 1 101 ? -0.069 -2.324 -14.107 1.00 85.69 101 GLN A C 1
ATOM 805 O O . GLN A 1 101 ? -0.408 -3.462 -13.792 1.00 85.69 101 GLN A O 1
ATOM 810 N N . ALA A 1 102 ? -0.290 -1.260 -13.339 1.00 91.00 102 ALA A N 1
ATOM 811 C CA . ALA A 1 102 ? -0.965 -1.304 -12.050 1.00 91.00 102 ALA A CA 1
ATOM 812 C C . ALA A 1 102 ? -2.374 -1.911 -12.153 1.00 91.00 102 ALA A C 1
ATOM 814 O O . ALA A 1 102 ? -2.779 -2.637 -11.255 1.00 91.00 102 ALA A O 1
ATOM 815 N N . GLN A 1 103 ? -3.069 -1.700 -13.278 1.00 89.06 103 GLN A N 1
ATOM 816 C CA . GLN A 1 103 ? -4.369 -2.315 -13.583 1.00 89.06 103 GLN A CA 1
ATOM 817 C C . GLN A 1 103 ? -4.358 -3.860 -13.574 1.00 89.06 103 GLN A C 1
ATOM 819 O O . GLN A 1 103 ? -5.415 -4.476 -13.489 1.00 89.06 103 GLN A O 1
ATOM 824 N N . LYS A 1 104 ? -3.193 -4.507 -13.708 1.00 87.62 104 LYS A N 1
ATOM 825 C CA . LYS A 1 104 ? -3.088 -5.977 -13.753 1.00 87.62 104 LYS A CA 1
ATOM 826 C C . LYS A 1 104 ? -3.183 -6.644 -12.374 1.00 87.62 104 LYS A C 1
ATOM 828 O O . LYS A 1 104 ? -3.182 -7.870 -12.323 1.00 87.62 104 LYS A O 1
ATOM 833 N N . ILE A 1 105 ? -3.184 -5.856 -11.299 1.00 86.06 105 ILE A N 1
ATOM 834 C CA . ILE A 1 105 ? -3.350 -6.303 -9.907 1.00 86.06 105 ILE A CA 1
ATOM 835 C C . ILE A 1 105 ? -4.833 -6.270 -9.556 1.00 86.06 105 ILE A C 1
ATOM 837 O O . ILE A 1 105 ? -5.290 -7.247 -8.924 1.00 86.06 105 ILE A O 1
#

pLDDT: mean 86.12, std 12.15, range [47.44, 98.31]